Protein AF-A0A176UBB9-F1 (afdb_monomer_lite)

Foldseek 3Di:
DDDPPPVVVVVVVVVQLVLLVVLLVLVCCCCPVVVDDLVNLCVQLVHDSVLVVCSNVRDHDPPPCVPSVVSSSVSSVVVSVVVVDDVLVVLLVLLCCCCPVVVQDLVNLCVQLVHDSVLSVCSNVVNPVPHDPSSSVSSSVSSVVCCVVCVVVVVVPVPD

Structure (mmCIF, N/CA/C/O backbone):
data_AF-A0A176UBB9-F1
#
_entry.id   AF-A0A176UBB9-F1
#
loop_
_atom_site.group_PDB
_atom_site.id
_atom_site.type_symbol
_atom_site.label_atom_id
_atom_site.label_alt_id
_atom_site.label_comp_id
_atom_site.label_asym_id
_atom_site.label_entity_id
_atom_site.label_seq_id
_atom_site.pdbx_PDB_ins_code
_atom_site.Cartn_x
_atom_site.Cartn_y
_atom_site.Cartn_z
_atom_site.occupancy
_atom_site.B_iso_or_equiv
_atom_site.auth_seq_id
_atom_site.auth_comp_id
_atom_site.auth_asym_id
_atom_site.auth_atom_id
_atom_site.pdbx_PDB_model_num
ATOM 1 N N . MET A 1 1 ? 43.232 27.100 -5.495 1.00 38.78 1 MET A N 1
ATOM 2 C CA . MET A 1 1 ? 42.585 25.822 -5.131 1.00 38.78 1 MET A CA 1
ATOM 3 C C . MET A 1 1 ? 41.632 25.472 -6.267 1.00 38.78 1 MET A C 1
ATOM 5 O O . MET A 1 1 ? 40.578 26.082 -6.379 1.00 38.78 1 MET A O 1
ATOM 9 N N . PHE A 1 2 ? 42.073 24.632 -7.206 1.00 35.44 2 PHE A N 1
ATOM 10 C CA . PHE A 1 2 ? 41.281 24.250 -8.378 1.00 35.44 2 PHE A CA 1
ATOM 11 C C . PHE A 1 2 ? 40.335 23.120 -7.971 1.00 35.44 2 PHE A C 1
ATOM 13 O O . PHE A 1 2 ? 40.795 22.039 -7.621 1.00 35.44 2 PHE A O 1
ATOM 20 N N . LYS A 1 3 ? 39.023 23.371 -7.977 1.00 39.78 3 LYS A N 1
ATOM 21 C CA . LYS A 1 3 ? 38.023 22.311 -7.811 1.00 39.78 3 LYS A CA 1
ATOM 22 C C . LYS A 1 3 ? 37.842 21.649 -9.179 1.00 39.78 3 LYS A C 1
ATOM 24 O O . LYS A 1 3 ? 37.435 22.309 -10.135 1.00 39.78 3 LYS A O 1
ATOM 29 N N . ILE A 1 4 ? 38.227 20.380 -9.283 1.00 43.12 4 ILE A N 1
ATOM 30 C CA . ILE A 1 4 ? 38.191 19.597 -10.520 1.00 43.12 4 ILE A CA 1
ATOM 31 C C . ILE A 1 4 ? 36.720 19.367 -10.889 1.00 43.12 4 ILE A C 1
ATOM 33 O O . ILE A 1 4 ? 36.004 18.614 -10.238 1.00 43.12 4 ILE A O 1
ATOM 37 N N . LYS A 1 5 ? 36.257 20.029 -11.953 1.00 44.81 5 LYS A N 1
ATOM 38 C CA . LYS A 1 5 ? 34.885 19.924 -12.490 1.00 44.81 5 LYS A CA 1
ATOM 39 C C . LYS A 1 5 ? 34.532 18.513 -13.013 1.00 44.81 5 LYS A C 1
ATOM 41 O O . LYS A 1 5 ? 33.376 18.267 -13.332 1.00 44.81 5 LYS A O 1
ATOM 46 N N . GLY A 1 6 ? 35.514 17.610 -13.111 1.00 42.88 6 GLY A N 1
ATOM 47 C CA . GLY A 1 6 ? 35.366 16.236 -13.609 1.00 42.88 6 GLY A CA 1
ATOM 48 C C . GLY A 1 6 ? 35.020 15.184 -12.547 1.00 42.88 6 GLY A C 1
ATOM 49 O O . GLY A 1 6 ? 34.306 14.240 -12.858 1.00 42.88 6 GLY A O 1
ATOM 50 N N . GLU A 1 7 ? 35.446 15.351 -11.292 1.00 47.00 7 GLU A N 1
ATOM 51 C CA . GLU A 1 7 ? 35.213 14.347 -10.233 1.00 47.00 7 GLU A CA 1
ATOM 52 C C . GLU A 1 7 ? 33.752 14.336 -9.754 1.00 47.00 7 GLU A C 1
ATOM 54 O O . GLU A 1 7 ? 33.184 13.272 -9.523 1.00 47.00 7 GLU A O 1
ATOM 59 N N . SER A 1 8 ? 33.107 15.511 -9.710 1.00 52.31 8 SER A N 1
ATOM 60 C CA . SER A 1 8 ? 31.673 15.649 -9.393 1.00 52.31 8 SER A CA 1
ATOM 61 C C . SER A 1 8 ? 30.786 14.910 -10.399 1.00 52.31 8 SER A C 1
ATOM 63 O O . SER A 1 8 ? 29.805 14.287 -10.015 1.00 52.31 8 SER A O 1
ATOM 65 N N . ASN A 1 9 ? 31.147 14.936 -11.687 1.00 59.41 9 ASN A N 1
ATOM 66 C CA . ASN A 1 9 ? 30.346 14.328 -12.750 1.00 59.41 9 ASN A CA 1
ATOM 67 C C . ASN A 1 9 ? 30.455 12.791 -12.748 1.00 59.41 9 ASN A C 1
ATOM 69 O O . ASN A 1 9 ? 29.468 12.097 -12.961 1.00 59.41 9 ASN A O 1
ATOM 73 N N . MET A 1 10 ? 31.639 12.251 -12.443 1.00 57.69 10 MET A N 1
ATOM 74 C CA . MET A 1 10 ? 31.860 10.800 -12.368 1.00 57.69 10 MET A CA 1
ATOM 75 C C . MET A 1 10 ? 31.188 10.172 -11.142 1.00 57.69 10 MET A C 1
ATOM 77 O O . MET A 1 10 ? 30.600 9.100 -11.259 1.00 57.69 10 MET A O 1
ATOM 81 N N . ALA A 1 11 ? 31.227 10.846 -9.988 1.00 61.16 11 ALA A N 1
ATOM 82 C CA . ALA A 1 11 ? 30.534 10.389 -8.783 1.00 61.16 11 ALA A CA 1
ATOM 83 C C . ALA A 1 11 ? 29.008 10.397 -8.971 1.00 61.16 11 ALA A C 1
ATOM 85 O O . ALA A 1 11 ? 28.337 9.422 -8.650 1.00 61.16 11 ALA A O 1
ATOM 86 N N . GLU A 1 12 ? 28.457 11.462 -9.561 1.00 60.09 12 GLU A N 1
ATOM 87 C CA . GLU A 1 12 ? 27.031 11.531 -9.892 1.00 60.09 12 GLU A CA 1
ATOM 88 C C . GLU A 1 12 ? 26.603 10.471 -10.916 1.00 60.09 12 GLU A C 1
ATOM 90 O O . GLU A 1 12 ? 25.492 9.950 -10.829 1.00 60.09 12 GLU A O 1
ATOM 95 N N . HIS A 1 13 ? 27.467 10.147 -11.880 1.00 59.56 13 HIS A N 1
ATOM 96 C CA . HIS A 1 13 ? 27.208 9.099 -12.862 1.00 59.56 13 HIS A CA 1
ATOM 97 C C . HIS A 1 13 ? 27.251 7.697 -12.235 1.00 59.56 13 HIS A C 1
ATOM 99 O O . HIS A 1 13 ? 26.367 6.892 -12.507 1.00 59.56 13 HIS A O 1
ATOM 105 N N . MET A 1 14 ? 28.207 7.424 -11.339 1.00 56.59 14 MET A N 1
ATOM 106 C CA . MET A 1 14 ? 28.257 6.171 -10.573 1.00 56.59 14 MET A CA 1
ATOM 107 C C . MET A 1 14 ? 27.024 5.982 -9.681 1.00 56.59 14 MET A C 1
ATOM 109 O O . MET A 1 14 ? 26.486 4.882 -9.633 1.00 56.59 14 MET A O 1
ATOM 113 N N . ILE A 1 15 ? 26.547 7.048 -9.026 1.00 63.53 15 ILE A N 1
ATOM 114 C CA . ILE A 1 15 ? 25.323 7.009 -8.208 1.00 63.53 15 ILE A CA 1
ATOM 115 C C . ILE A 1 15 ? 24.092 6.694 -9.073 1.00 63.53 15 ILE A C 1
ATOM 117 O O . ILE A 1 15 ? 23.257 5.881 -8.680 1.00 63.53 15 ILE A O 1
ATOM 121 N N . MET A 1 16 ? 23.988 7.290 -10.266 1.00 59.22 16 MET A N 1
ATOM 122 C CA . MET A 1 16 ? 22.893 6.991 -11.201 1.00 59.22 16 MET A CA 1
ATOM 123 C C . MET A 1 16 ? 22.935 5.539 -11.683 1.00 59.22 16 MET A C 1
ATOM 125 O O . MET A 1 16 ? 21.908 4.878 -11.640 1.00 59.22 16 MET A O 1
ATOM 129 N N . ILE A 1 17 ? 24.109 5.017 -12.059 1.00 61.38 17 ILE A N 1
ATOM 130 C CA . ILE A 1 17 ? 24.252 3.610 -12.476 1.00 61.38 17 ILE A CA 1
ATOM 131 C C . ILE A 1 17 ? 23.834 2.663 -11.343 1.00 61.38 17 ILE A C 1
ATOM 133 O O . ILE A 1 17 ? 23.083 1.724 -11.585 1.00 61.38 17 ILE A O 1
ATOM 137 N N . SER A 1 18 ? 24.243 2.935 -10.097 1.00 65.50 18 SER A N 1
ATOM 138 C CA . SER A 1 18 ? 23.810 2.117 -8.956 1.00 65.50 18 SER A CA 1
ATOM 139 C C . SER A 1 18 ? 22.299 2.182 -8.705 1.00 65.50 18 SER A C 1
ATOM 141 O O . SER A 1 18 ? 21.709 1.185 -8.304 1.00 65.50 18 SER A O 1
ATOM 143 N N . SER A 1 19 ? 21.668 3.330 -8.976 1.00 72.31 19 SER A N 1
ATOM 144 C CA . SER A 1 19 ? 20.216 3.503 -8.849 1.00 72.31 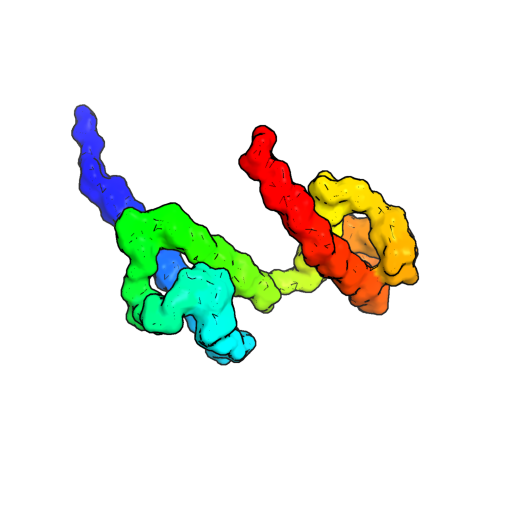19 SER A CA 1
ATOM 145 C C . SER A 1 19 ? 19.456 2.785 -9.969 1.00 72.31 19 SER A C 1
ATOM 147 O O . SER A 1 19 ? 18.437 2.157 -9.696 1.00 72.31 19 SER A O 1
ATOM 149 N N . ASP A 1 20 ? 19.962 2.839 -11.207 1.00 80.44 20 ASP A N 1
ATOM 150 C CA . ASP A 1 20 ? 19.413 2.118 -12.363 1.00 80.44 20 ASP A CA 1
ATOM 151 C C . ASP A 1 20 ? 19.429 0.601 -12.105 1.00 80.44 20 ASP A C 1
ATOM 153 O O . ASP A 1 20 ? 18.416 -0.078 -12.278 1.00 80.44 20 ASP A O 1
ATOM 157 N N . GLU A 1 21 ? 20.557 0.058 -11.637 1.00 86.94 21 GLU A N 1
ATOM 158 C CA . GLU A 1 21 ? 20.698 -1.373 -11.331 1.00 86.94 21 GLU A CA 1
ATOM 159 C C . GLU A 1 21 ? 19.757 -1.834 -10.206 1.00 86.94 21 GLU A C 1
ATOM 161 O O . GLU A 1 21 ? 19.157 -2.915 -10.285 1.00 86.94 21 GLU A O 1
ATOM 166 N N . GLU A 1 22 ? 19.597 -1.014 -9.166 1.00 91.75 22 GLU A N 1
ATOM 167 C CA . GLU A 1 22 ? 18.693 -1.303 -8.055 1.00 91.75 22 GLU A CA 1
ATOM 168 C C . GLU A 1 22 ? 17.225 -1.322 -8.514 1.00 91.75 22 GLU A C 1
ATOM 170 O O . GLU A 1 22 ? 16.485 -2.264 -8.209 1.00 91.75 22 GLU A O 1
ATOM 175 N N . ASP A 1 23 ? 16.808 -0.330 -9.301 1.00 94.94 23 ASP A N 1
ATOM 176 C CA . ASP A 1 23 ? 15.444 -0.233 -9.824 1.00 94.94 23 ASP A CA 1
ATOM 177 C C . ASP A 1 23 ? 15.119 -1.369 -10.800 1.00 94.94 23 ASP A C 1
ATOM 179 O O . ASP A 1 23 ? 14.041 -1.970 -10.725 1.00 94.94 23 ASP A O 1
ATOM 183 N N . VAL A 1 24 ? 16.065 -1.744 -11.666 1.00 96.12 24 VAL A N 1
ATOM 184 C CA . VAL A 1 24 ? 15.928 -2.916 -12.542 1.00 96.12 24 VAL A CA 1
ATOM 185 C C . VAL A 1 24 ? 15.776 -4.198 -11.725 1.00 96.12 24 VAL A C 1
ATOM 187 O O . VAL A 1 24 ? 14.951 -5.051 -12.066 1.00 96.12 24 VAL A O 1
ATOM 190 N N . THR A 1 25 ? 16.525 -4.339 -10.630 1.00 95.81 25 THR A N 1
ATOM 191 C CA . THR A 1 25 ? 16.424 -5.503 -9.738 1.00 95.81 25 THR A CA 1
ATOM 192 C C . THR A 1 25 ? 15.035 -5.596 -9.104 1.00 95.81 25 THR A C 1
ATOM 194 O O . THR A 1 25 ? 14.408 -6.658 -9.150 1.00 95.81 25 THR A O 1
ATOM 197 N N . LYS A 1 26 ? 14.505 -4.480 -8.589 1.00 96.38 26 LYS A N 1
ATOM 198 C CA . LYS A 1 26 ? 13.149 -4.407 -8.016 1.00 96.38 26 LYS A CA 1
ATOM 199 C C . LYS A 1 26 ? 12.075 -4.740 -9.047 1.00 96.38 26 LYS A C 1
ATOM 201 O O . LYS A 1 26 ? 11.179 -5.535 -8.769 1.00 96.38 26 LYS A O 1
ATOM 206 N N . LEU A 1 27 ? 12.181 -4.187 -10.256 1.00 97.31 27 LEU A N 1
ATOM 207 C CA . LEU A 1 27 ? 11.242 -4.470 -11.342 1.00 97.31 27 LEU A CA 1
ATOM 208 C C . LEU A 1 27 ? 11.263 -5.941 -11.768 1.00 97.31 27 LEU A C 1
ATOM 210 O O . LEU A 1 27 ? 10.204 -6.531 -11.976 1.00 97.31 27 LEU A O 1
ATOM 214 N N . LYS A 1 28 ? 12.447 -6.557 -11.865 1.00 97.31 28 LYS A N 1
ATOM 215 C CA . LYS A 1 28 ? 12.568 -7.991 -12.167 1.00 97.31 28 LYS A CA 1
ATOM 216 C C . LYS A 1 28 ? 11.937 -8.847 -11.075 1.00 97.31 28 LYS A C 1
ATOM 218 O O . LYS A 1 28 ? 11.239 -9.797 -11.409 1.00 97.31 28 LYS A O 1
ATOM 223 N N . LYS A 1 29 ? 12.118 -8.489 -9.802 1.00 96.75 29 LYS A N 1
ATOM 224 C CA . LYS A 1 29 ? 11.461 -9.173 -8.680 1.00 96.75 29 LYS A CA 1
ATOM 225 C C . LYS A 1 29 ? 9.934 -9.037 -8.748 1.00 96.75 29 LYS A C 1
ATOM 227 O O . LYS A 1 29 ? 9.237 -10.040 -8.664 1.00 96.75 29 LYS A O 1
ATOM 232 N N . LEU A 1 30 ? 9.404 -7.838 -9.012 1.00 97.25 30 LEU A N 1
ATOM 233 C CA . LEU A 1 30 ? 7.962 -7.627 -9.231 1.00 97.25 30 LEU A CA 1
ATOM 234 C C . LEU A 1 30 ? 7.396 -8.521 -10.347 1.00 97.25 30 LEU A C 1
ATOM 236 O O . LEU A 1 30 ? 6.318 -9.090 -10.196 1.00 97.25 30 LEU A O 1
ATOM 240 N N . ILE A 1 31 ? 8.118 -8.657 -11.461 1.00 97.25 31 ILE A N 1
ATOM 241 C CA . ILE A 1 31 ? 7.673 -9.454 -12.613 1.00 97.25 31 ILE A CA 1
ATOM 242 C C . ILE A 1 31 ? 7.782 -10.956 -12.339 1.00 97.25 31 ILE A C 1
ATOM 244 O O . ILE A 1 31 ? 6.847 -11.690 -12.640 1.00 97.25 31 ILE A O 1
ATOM 248 N N . ASN A 1 32 ? 8.916 -11.414 -11.808 1.00 97.19 32 ASN A N 1
ATOM 249 C CA . ASN A 1 32 ? 9.239 -12.839 -11.734 1.00 97.19 32 ASN A CA 1
ATOM 250 C C . ASN A 1 32 ? 8.722 -13.513 -10.460 1.00 97.19 32 ASN A C 1
ATOM 252 O O . ASN A 1 32 ? 8.360 -14.685 -10.510 1.00 97.19 32 ASN A O 1
ATOM 256 N N . ASP A 1 33 ? 8.700 -12.792 -9.338 1.00 96.56 33 ASP A N 1
ATOM 257 C CA . ASP A 1 33 ? 8.365 -13.365 -8.029 1.00 96.56 33 ASP A CA 1
ATOM 258 C C . ASP A 1 33 ? 6.909 -13.058 -7.644 1.00 96.56 33 ASP A C 1
ATOM 260 O O . ASP A 1 33 ? 6.292 -13.819 -6.900 1.00 96.56 33 ASP A O 1
ATOM 264 N N . TYR A 1 34 ? 6.352 -11.953 -8.158 1.00 95.94 34 TYR A N 1
ATOM 265 C CA . TYR A 1 34 ? 4.987 -11.490 -7.867 1.00 95.94 34 TYR A CA 1
ATOM 266 C C . TYR A 1 34 ? 4.064 -11.459 -9.096 1.00 95.94 34 TYR A C 1
ATOM 268 O O . TYR A 1 34 ? 2.949 -10.942 -9.008 1.00 95.94 34 TYR A O 1
ATOM 276 N N . ASP A 1 35 ? 4.514 -11.989 -10.238 1.00 96.25 35 ASP A N 1
ATOM 277 C CA . ASP A 1 35 ? 3.738 -12.125 -11.479 1.00 96.25 35 ASP A CA 1
ATOM 278 C C . ASP A 1 35 ? 3.118 -10.812 -12.004 1.00 96.25 35 ASP A C 1
ATOM 280 O O . ASP A 1 35 ? 2.087 -10.811 -12.696 1.00 96.25 35 ASP A O 1
ATOM 284 N N . PHE A 1 36 ? 3.730 -9.658 -11.708 1.00 96.81 36 PHE A N 1
ATOM 285 C CA . PHE A 1 36 ? 3.255 -8.394 -12.263 1.00 96.81 36 PHE A CA 1
ATOM 286 C C . PHE A 1 36 ? 3.388 -8.400 -13.786 1.00 96.81 36 PHE A C 1
ATOM 288 O O . PHE A 1 36 ? 4.467 -8.567 -14.358 1.00 96.81 36 PHE A O 1
ATOM 295 N N . LYS A 1 37 ? 2.274 -8.125 -14.469 1.00 97.38 37 LYS A N 1
ATOM 296 C CA . LYS A 1 37 ? 2.270 -7.976 -15.924 1.00 97.38 37 LYS A CA 1
ATOM 297 C C . LYS A 1 37 ? 3.088 -6.754 -16.329 1.00 97.38 37 LYS A C 1
ATOM 299 O O . LYS A 1 37 ? 2.885 -5.661 -15.795 1.00 97.38 37 LYS A O 1
ATOM 304 N N . ILE A 1 38 ? 3.919 -6.921 -17.359 1.00 96.62 38 ILE A N 1
ATOM 305 C CA . ILE A 1 38 ? 4.697 -5.825 -17.955 1.00 96.62 38 ILE A CA 1
ATOM 306 C C . ILE A 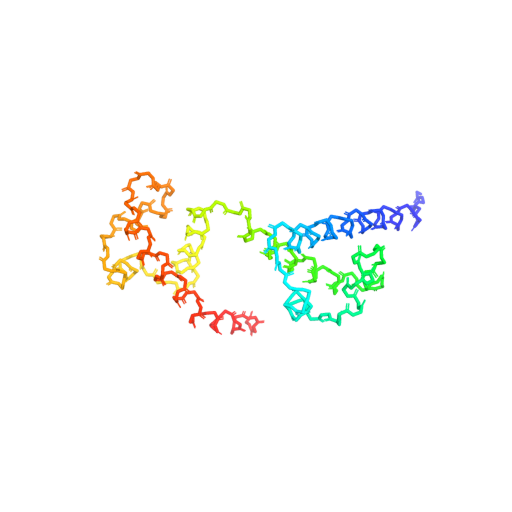1 38 ? 3.785 -4.655 -18.345 1.00 96.62 38 ILE A C 1
ATOM 308 O O . ILE A 1 38 ? 4.120 -3.513 -18.054 1.00 96.62 38 ILE A O 1
ATOM 312 N N . ASP A 1 39 ? 2.608 -4.923 -18.918 1.00 97.38 39 ASP A N 1
ATOM 313 C CA . ASP A 1 39 ? 1.654 -3.875 -19.309 1.00 97.38 39 ASP A CA 1
ATOM 314 C C . ASP A 1 39 ? 1.173 -3.046 -18.106 1.00 97.38 39 ASP A C 1
ATOM 316 O O . ASP A 1 39 ? 1.047 -1.825 -18.192 1.00 97.38 39 ASP A O 1
ATOM 320 N N . THR A 1 40 ? 0.944 -3.692 -16.958 1.00 97.31 40 THR A N 1
ATOM 321 C CA . THR A 1 40 ? 0.519 -3.023 -15.720 1.00 97.31 40 THR A CA 1
ATOM 322 C C . THR A 1 40 ? 1.619 -2.115 -15.182 1.00 97.31 40 THR A C 1
ATOM 324 O O . THR A 1 40 ? 1.349 -0.953 -14.876 1.00 97.31 40 THR A O 1
ATOM 327 N N . ILE A 1 41 ? 2.858 -2.612 -15.116 1.00 97.50 41 ILE A N 1
ATOM 328 C CA . ILE A 1 41 ? 4.018 -1.817 -14.688 1.00 97.50 41 ILE A CA 1
ATOM 329 C C . ILE A 1 41 ? 4.234 -0.645 -15.652 1.00 97.50 41 ILE A C 1
ATOM 331 O O . ILE A 1 41 ? 4.362 0.496 -15.215 1.00 97.50 41 ILE A O 1
ATOM 335 N N . SER A 1 42 ? 4.210 -0.902 -16.962 1.00 97.88 42 SER A N 1
ATOM 336 C CA . SER A 1 42 ? 4.384 0.112 -18.009 1.00 97.88 42 SER A CA 1
ATOM 337 C C . SER A 1 42 ? 3.387 1.261 -17.841 1.00 97.88 42 SER A C 1
ATOM 339 O O . SER A 1 42 ? 3.783 2.428 -17.803 1.00 97.88 42 SER A O 1
ATOM 341 N N . ASN A 1 43 ? 2.105 0.930 -17.656 1.00 97.75 43 ASN A N 1
ATOM 342 C CA . ASN A 1 43 ? 1.042 1.911 -17.453 1.00 97.75 43 ASN A CA 1
ATOM 343 C C . ASN A 1 43 ? 1.219 2.699 -16.150 1.00 97.75 43 ASN A C 1
ATOM 345 O O . ASN A 1 43 ? 1.075 3.920 -16.149 1.00 97.75 43 ASN A O 1
ATOM 349 N N . TYR A 1 44 ? 1.557 2.024 -15.049 1.00 97.00 44 TYR A N 1
ATOM 350 C CA . TYR A 1 44 ? 1.764 2.674 -13.756 1.00 97.00 44 TYR A CA 1
ATOM 351 C C . TYR A 1 44 ? 2.943 3.659 -13.784 1.00 97.00 44 TYR A C 1
ATOM 353 O O . TYR A 1 44 ? 2.832 4.792 -13.297 1.00 97.00 44 TYR A O 1
ATOM 361 N N . LEU A 1 45 ? 4.057 3.263 -14.404 1.00 96.38 45 LEU A N 1
ATOM 362 C CA . LEU A 1 45 ? 5.239 4.111 -14.553 1.00 96.38 45 LEU A CA 1
ATOM 363 C C . LEU A 1 45 ? 5.026 5.229 -15.584 1.00 96.38 45 LEU A C 1
ATOM 365 O O . LEU A 1 45 ? 5.644 6.283 -15.471 1.00 96.38 45 LEU A O 1
ATOM 369 N N . GLY A 1 46 ? 4.110 5.060 -16.540 1.00 96.38 46 GLY A N 1
ATOM 370 C CA . GLY A 1 46 ? 3.934 6.002 -17.649 1.00 96.38 46 GLY A CA 1
ATOM 371 C C . GLY A 1 46 ? 5.051 5.888 -18.690 1.00 96.38 46 GLY A C 1
ATOM 372 O O . GLY A 1 46 ? 5.443 6.884 -19.299 1.00 96.38 46 GLY A O 1
ATOM 373 N N . LEU A 1 47 ? 5.584 4.678 -18.867 1.00 96.81 47 LEU A N 1
ATOM 374 C CA . LEU A 1 47 ? 6.583 4.331 -19.877 1.00 96.81 47 LEU A CA 1
ATOM 375 C C . LEU A 1 47 ? 5.919 3.530 -20.997 1.00 96.81 47 LEU A C 1
ATOM 377 O O . LEU A 1 47 ? 4.922 2.845 -20.761 1.00 96.81 47 LEU A O 1
ATOM 381 N N . SER A 1 48 ? 6.478 3.568 -22.208 1.00 97.19 48 SER A N 1
ATOM 382 C CA . SER A 1 48 ? 6.115 2.575 -23.220 1.00 97.19 48 SER A CA 1
ATOM 383 C C . SER A 1 48 ? 6.691 1.204 -22.851 1.00 97.19 48 SER A C 1
ATOM 385 O O . SER A 1 48 ? 7.731 1.108 -22.195 1.00 97.19 48 SER A O 1
ATOM 387 N N . ILE A 1 49 ? 6.055 0.132 -23.330 1.00 97.38 49 ILE A N 1
ATOM 388 C CA . ILE A 1 49 ? 6.540 -1.240 -23.110 1.00 97.38 49 ILE A CA 1
ATOM 389 C C . ILE A 1 49 ? 7.971 -1.402 -23.644 1.00 97.38 49 ILE A C 1
ATOM 391 O O . ILE A 1 49 ? 8.783 -2.094 -23.037 1.00 97.38 49 ILE A O 1
ATOM 395 N N . GLU A 1 50 ? 8.296 -0.760 -24.768 1.00 97.06 50 GLU A N 1
ATOM 396 C CA . GLU A 1 50 ? 9.645 -0.794 -25.340 1.00 97.06 50 GLU A CA 1
ATOM 397 C C . GLU A 1 50 ? 10.669 -0.114 -24.421 1.00 97.06 50 GLU A C 1
ATOM 399 O O . GLU A 1 50 ? 11.733 -0.678 -24.182 1.00 97.06 50 GLU A O 1
ATOM 404 N N . GLN A 1 51 ? 10.339 1.058 -23.865 1.00 96.06 51 GLN A N 1
ATOM 405 C CA . GLN A 1 51 ? 11.211 1.757 -22.916 1.00 96.06 51 GLN A CA 1
ATOM 406 C C . GLN A 1 51 ? 11.445 0.926 -21.655 1.00 96.06 51 GLN A C 1
ATOM 408 O O . GLN A 1 51 ? 12.579 0.818 -21.198 1.00 96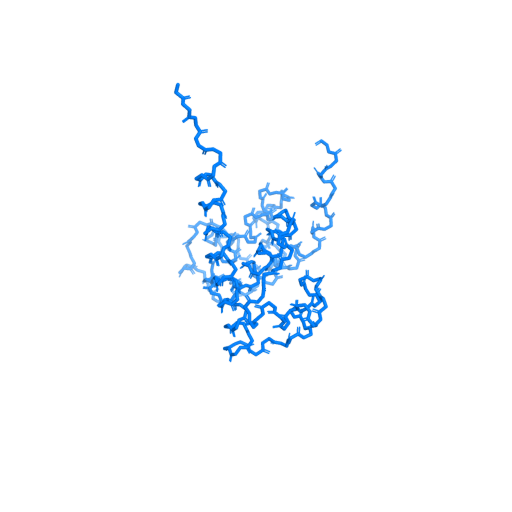.06 51 GLN A O 1
ATOM 413 N N . LEU A 1 52 ? 10.388 0.312 -21.116 1.00 97.31 52 LEU A N 1
ATOM 414 C CA . LEU A 1 52 ? 10.494 -0.548 -19.941 1.00 97.31 52 LEU A CA 1
ATOM 415 C C . LEU A 1 52 ? 11.365 -1.782 -20.218 1.00 97.31 52 LEU A C 1
ATOM 417 O O . LEU A 1 52 ? 12.201 -2.127 -19.392 1.00 97.31 52 LEU A O 1
ATOM 421 N N . LYS A 1 53 ? 11.216 -2.427 -21.382 1.00 96.75 53 LYS A N 1
ATOM 422 C CA . LYS A 1 53 ? 12.053 -3.577 -21.764 1.00 96.75 53 LYS A CA 1
ATOM 423 C C . LYS A 1 53 ? 13.527 -3.199 -21.890 1.00 96.75 53 LYS A C 1
ATOM 425 O O . LYS A 1 53 ? 14.360 -3.862 -21.289 1.00 96.75 53 LYS A O 1
ATOM 430 N N . LYS A 1 54 ? 13.832 -2.096 -22.577 1.00 95.38 54 LYS A N 1
ATOM 431 C CA . LYS A 1 54 ? 15.203 -1.570 -22.681 1.00 95.38 54 LYS A CA 1
ATOM 432 C C . LYS A 1 54 ? 15.812 -1.283 -21.309 1.00 95.38 54 LYS A C 1
ATOM 434 O O . LYS A 1 54 ? 16.955 -1.650 -21.062 1.00 95.38 54 LYS A O 1
ATOM 439 N N . PHE A 1 55 ? 15.027 -0.705 -20.398 1.00 95.69 55 PHE A N 1
ATOM 440 C CA . PHE A 1 55 ? 15.469 -0.481 -19.023 1.00 95.69 55 PHE A CA 1
ATOM 441 C C . PHE A 1 55 ? 15.774 -1.790 -18.290 1.00 95.69 55 PHE A C 1
ATOM 443 O O . PHE A 1 55 ? 16.839 -1.935 -17.702 1.00 95.69 55 PHE A O 1
ATOM 450 N N . LEU A 1 56 ? 14.893 -2.790 -18.393 1.00 95.62 56 LEU A N 1
ATOM 451 C CA . LEU A 1 56 ? 15.113 -4.122 -17.815 1.00 95.62 56 LEU A CA 1
ATOM 452 C C . LEU A 1 56 ? 16.354 -4.836 -18.384 1.00 95.62 56 LEU A C 1
ATOM 454 O O . LEU A 1 56 ? 16.973 -5.642 -17.677 1.00 95.62 56 LEU A O 1
ATOM 458 N N . ASP A 1 57 ? 16.715 -4.529 -19.630 1.00 94.75 57 ASP A N 1
ATOM 459 C CA . ASP A 1 57 ? 17.916 -5.018 -20.315 1.00 94.75 57 ASP A CA 1
ATOM 460 C C . ASP A 1 57 ? 19.188 -4.215 -19.957 1.00 94.75 57 ASP A C 1
ATOM 462 O O . ASP A 1 57 ? 20.285 -4.588 -20.372 1.00 94.75 57 ASP A O 1
ATOM 466 N N . GLY A 1 58 ? 19.068 -3.164 -19.136 1.00 89.06 58 GLY A N 1
ATOM 467 C CA . GLY A 1 58 ? 20.185 -2.382 -18.592 1.00 89.06 58 GLY A CA 1
ATOM 468 C C . GLY A 1 58 ? 20.458 -1.051 -19.299 1.00 89.06 58 GLY A C 1
ATOM 469 O O . GLY A 1 58 ? 21.466 -0.407 -19.012 1.00 89.06 58 GLY A O 1
ATOM 470 N N . GLU A 1 59 ? 19.599 -0.614 -20.224 1.00 90.94 59 GLU A N 1
ATOM 471 C CA . GLU A 1 59 ? 19.701 0.732 -20.801 1.00 90.94 59 GLU A CA 1
ATOM 472 C C . GLU A 1 59 ? 19.178 1.791 -19.823 1.00 90.94 59 GLU A C 1
ATOM 474 O O . GLU A 1 59 ? 18.104 1.627 -19.268 1.00 90.94 59 GLU A O 1
ATOM 479 N N . SER A 1 60 ? 19.868 2.922 -19.659 1.00 87.00 60 SER A N 1
ATOM 480 C CA . SER A 1 60 ? 19.435 3.971 -18.719 1.00 87.00 60 SER A CA 1
ATOM 481 C C . SER A 1 60 ? 18.161 4.702 -19.176 1.00 87.00 60 SER A C 1
ATOM 483 O O . SER A 1 60 ? 18.019 5.088 -20.345 1.00 87.00 60 SER A O 1
ATOM 485 N N . LEU A 1 61 ? 17.241 4.957 -18.240 1.00 87.56 61 LEU A N 1
ATOM 486 C CA . LEU A 1 61 ? 16.062 5.789 -18.478 1.00 87.56 61 LEU A CA 1
ATOM 487 C C . LEU A 1 61 ? 16.407 7.270 -18.328 1.00 87.56 61 LEU A C 1
ATOM 489 O O . LEU A 1 61 ? 16.940 7.707 -17.317 1.00 87.56 61 LEU A O 1
ATOM 493 N N . PHE A 1 62 ? 16.012 8.074 -19.318 1.00 87.50 62 PHE A N 1
ATOM 494 C CA . PHE A 1 62 ? 16.163 9.534 -19.288 1.00 87.50 62 PHE A CA 1
ATOM 495 C C . PHE A 1 62 ? 17.575 10.003 -18.872 1.00 87.50 62 PHE A C 1
ATOM 497 O O . PHE A 1 62 ? 17.701 10.813 -17.953 1.00 87.50 62 PHE A O 1
ATOM 504 N N . PRO A 1 63 ? 18.645 9.592 -19.580 1.00 83.25 63 PRO A N 1
ATOM 505 C CA . PRO A 1 63 ? 20.033 9.841 -19.161 1.00 83.25 63 PRO A CA 1
ATOM 506 C C . PRO A 1 63 ? 20.387 11.330 -18.984 1.00 83.25 63 PRO A C 1
ATOM 508 O O . PRO A 1 63 ? 21.346 11.669 -18.297 1.00 83.25 63 PRO A O 1
ATOM 511 N N . ASN A 1 64 ? 19.599 12.229 -19.584 1.00 87.19 64 ASN A N 1
ATOM 512 C CA . ASN A 1 64 ? 19.774 13.680 -19.500 1.00 87.19 64 ASN A CA 1
ATOM 513 C C . ASN A 1 64 ? 18.725 14.388 -18.617 1.00 87.19 64 ASN A C 1
ATOM 515 O O . ASN A 1 64 ? 18.778 15.609 -18.484 1.00 87.19 64 ASN A O 1
ATOM 519 N N . ASP A 1 65 ? 17.767 13.665 -18.029 1.00 88.38 65 ASP A N 1
ATOM 520 C CA . ASP A 1 65 ? 16.696 14.230 -17.199 1.00 88.38 65 ASP A CA 1
ATOM 521 C C . ASP A 1 65 ? 16.542 13.451 -15.887 1.00 88.38 65 ASP A C 1
ATOM 523 O O . ASP A 1 65 ? 15.649 12.620 -15.707 1.00 88.38 65 ASP A O 1
ATOM 527 N N . LYS A 1 66 ? 17.428 13.779 -14.939 1.00 84.88 66 LYS A N 1
ATOM 528 C CA . LYS A 1 66 ? 17.457 13.166 -13.605 1.00 84.88 66 LYS A CA 1
ATOM 529 C C . LYS A 1 66 ? 16.140 13.342 -12.850 1.00 84.88 66 LYS A C 1
ATOM 531 O O . LYS A 1 66 ? 15.752 12.460 -12.100 1.00 84.88 66 LYS A O 1
ATOM 536 N N . ARG A 1 67 ? 15.434 14.465 -13.036 1.00 89.12 67 ARG A N 1
ATOM 537 C CA . ARG A 1 67 ? 14.161 14.712 -12.335 1.00 89.12 67 ARG A CA 1
ATOM 538 C C . ARG A 1 67 ? 13.106 13.713 -12.775 1.00 89.12 67 ARG A C 1
ATOM 540 O O . ARG A 1 67 ? 12.423 13.138 -11.934 1.00 89.12 67 ARG A O 1
ATOM 547 N N . LYS A 1 68 ? 13.005 13.487 -14.084 1.00 90.00 68 LYS A N 1
ATOM 548 C CA . LYS A 1 68 ? 12.088 12.491 -14.626 1.00 90.00 68 LYS A CA 1
ATOM 549 C C . LYS A 1 68 ? 12.482 11.076 -14.213 1.00 90.00 68 LYS A C 1
ATOM 551 O O . LYS A 1 68 ? 11.603 10.287 -13.890 1.00 90.00 68 LYS A O 1
ATOM 556 N N . PHE A 1 69 ? 13.780 10.773 -14.181 1.00 91.12 69 PHE A N 1
ATOM 557 C CA . PHE A 1 69 ? 14.265 9.499 -13.656 1.00 91.12 69 PHE A CA 1
ATOM 558 C C . PHE A 1 69 ? 13.843 9.282 -12.194 1.00 91.12 69 PHE A C 1
ATOM 560 O O . PHE A 1 69 ? 13.194 8.283 -11.904 1.00 91.12 69 PHE A O 1
ATOM 567 N N . PHE A 1 70 ? 14.096 10.246 -11.301 1.00 89.75 70 PHE A N 1
ATOM 568 C CA . PHE A 1 70 ? 13.707 10.138 -9.889 1.00 89.75 70 PHE A CA 1
ATOM 569 C C . PHE A 1 70 ? 12.202 9.917 -9.705 1.00 89.75 70 PHE A C 1
ATOM 571 O O . PHE A 1 70 ? 11.811 9.074 -8.912 1.00 89.75 70 PHE A O 1
ATOM 578 N N . GLN A 1 71 ? 11.348 10.575 -10.494 1.00 92.19 71 GLN A N 1
ATOM 579 C CA . GLN A 1 71 ? 9.898 10.335 -10.447 1.00 92.19 71 GLN A CA 1
ATOM 580 C C . GLN A 1 71 ? 9.510 8.892 -10.808 1.00 92.19 71 GLN A C 1
ATOM 582 O O . GLN A 1 71 ? 8.540 8.356 -10.269 1.00 92.19 71 GLN A O 1
ATOM 587 N N . ILE A 1 72 ? 10.232 8.265 -11.742 1.00 94.81 72 ILE A N 1
ATOM 588 C CA . ILE A 1 72 ? 10.034 6.852 -12.078 1.00 94.81 72 ILE A CA 1
ATOM 589 C C . ILE A 1 72 ? 10.582 5.959 -10.968 1.00 94.81 72 ILE A C 1
ATOM 591 O O . ILE A 1 72 ? 9.877 5.047 -10.547 1.00 94.81 72 ILE A O 1
ATOM 595 N N . SER A 1 73 ? 11.784 6.245 -10.470 1.00 93.69 73 SER A N 1
ATOM 596 C CA . SER A 1 73 ? 12.407 5.503 -9.370 1.00 93.69 73 SER A CA 1
ATOM 597 C C . SER A 1 73 ? 11.524 5.504 -8.118 1.00 93.69 73 SER A C 1
ATOM 599 O O . SER A 1 73 ? 11.227 4.449 -7.563 1.00 93.69 73 SER A O 1
ATOM 601 N N . ASP A 1 74 ? 10.964 6.655 -7.736 1.00 93.44 74 ASP A N 1
ATOM 602 C CA . ASP A 1 74 ? 10.026 6.775 -6.614 1.00 93.44 74 ASP A CA 1
ATOM 603 C C . ASP A 1 74 ? 8.790 5.893 -6.809 1.00 93.44 74 ASP A C 1
ATOM 605 O O . ASP A 1 74 ? 8.361 5.196 -5.889 1.00 93.44 74 ASP A O 1
ATOM 609 N N . LYS A 1 75 ? 8.232 5.857 -8.023 1.00 95.88 75 LYS A N 1
ATOM 610 C CA . LYS A 1 75 ? 7.124 4.952 -8.347 1.00 95.88 75 LYS A CA 1
ATOM 611 C C . LYS A 1 75 ? 7.532 3.483 -8.233 1.00 95.88 75 LYS A C 1
ATOM 613 O O . LYS A 1 75 ? 6.765 2.694 -7.684 1.00 95.88 75 LYS A O 1
ATOM 618 N N . ILE A 1 76 ? 8.710 3.105 -8.732 1.00 96.38 76 ILE A N 1
ATOM 619 C CA . ILE A 1 76 ? 9.231 1.733 -8.619 1.00 96.38 76 ILE A CA 1
ATOM 620 C C . ILE A 1 76 ? 9.368 1.351 -7.146 1.00 96.38 76 ILE A C 1
ATOM 622 O O . ILE A 1 76 ? 8.882 0.296 -6.749 1.00 96.38 76 ILE A O 1
ATOM 626 N N . ASN A 1 77 ? 9.951 2.232 -6.333 1.00 93.50 77 ASN A N 1
ATOM 627 C CA . ASN A 1 77 ? 10.095 2.051 -4.894 1.00 93.50 77 ASN A CA 1
ATOM 628 C C . ASN A 1 77 ? 8.745 1.865 -4.207 1.00 93.50 77 ASN A C 1
ATOM 630 O O . ASN A 1 77 ? 8.558 0.887 -3.490 1.00 93.50 77 ASN A O 1
ATOM 634 N N . LEU A 1 78 ? 7.781 2.752 -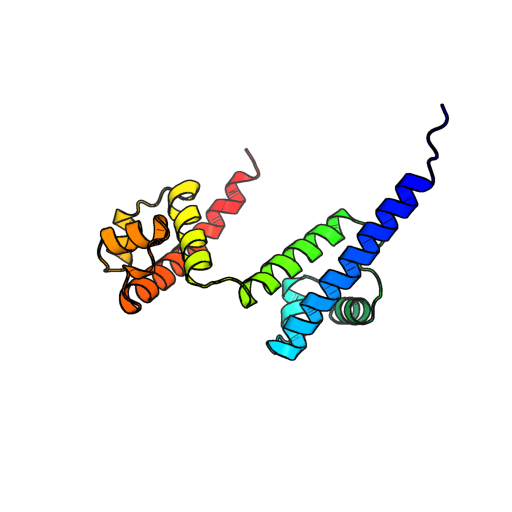4.462 1.00 91.88 78 LEU A N 1
ATOM 635 C CA . LEU A 1 78 ? 6.438 2.649 -3.885 1.00 91.88 78 LEU A CA 1
ATOM 636 C C . LEU A 1 78 ? 5.756 1.327 -4.251 1.00 91.88 78 LEU A C 1
ATOM 638 O O . LEU A 1 78 ? 5.145 0.691 -3.394 1.00 91.88 78 LEU A O 1
ATOM 642 N N . LEU A 1 79 ? 5.872 0.901 -5.511 1.00 94.69 79 LEU A N 1
ATOM 643 C CA . LEU A 1 79 ? 5.285 -0.357 -5.958 1.00 94.69 79 LEU A CA 1
ATOM 644 C C . LEU A 1 79 ? 5.992 -1.565 -5.336 1.00 94.69 79 LEU A C 1
ATOM 646 O O . LEU A 1 79 ? 5.327 -2.474 -4.850 1.00 94.69 79 LEU A O 1
ATOM 650 N N . TYR A 1 80 ? 7.323 -1.563 -5.308 1.00 95.00 80 TYR A N 1
ATOM 651 C CA . TYR A 1 80 ? 8.117 -2.640 -4.728 1.00 95.00 80 TYR A CA 1
ATOM 652 C C . TYR A 1 80 ? 7.879 -2.778 -3.222 1.00 95.00 80 TYR A C 1
ATOM 654 O O . TYR A 1 80 ? 7.598 -3.866 -2.737 1.00 95.00 80 TYR A O 1
ATOM 662 N N . TYR A 1 81 ? 7.896 -1.682 -2.463 1.00 90.19 81 TYR A N 1
ATOM 663 C CA . TYR A 1 81 ? 7.680 -1.760 -1.018 1.00 90.19 81 TYR A CA 1
ATOM 664 C C . TYR A 1 81 ? 6.276 -2.242 -0.639 1.00 90.19 81 TYR A C 1
ATOM 666 O O . TYR A 1 81 ? 6.118 -2.803 0.442 1.00 90.19 81 TYR A O 1
ATOM 674 N N . SER A 1 82 ? 5.282 -2.142 -1.531 1.00 87.31 82 SER A N 1
ATOM 675 C CA . SER A 1 82 ? 3.964 -2.755 -1.301 1.00 87.31 82 SER A CA 1
ATOM 676 C C . SER A 1 82 ? 4.011 -4.290 -1.180 1.00 87.31 82 SER A C 1
ATOM 678 O O . SER A 1 82 ? 3.123 -4.888 -0.563 1.00 87.31 82 SER A O 1
ATOM 680 N N . THR A 1 83 ? 5.058 -4.934 -1.718 1.00 89.25 83 THR A N 1
ATOM 681 C CA . THR A 1 83 ? 5.254 -6.391 -1.632 1.00 89.25 83 THR A CA 1
ATOM 682 C C . THR A 1 83 ? 6.065 -6.823 -0.415 1.00 89.25 83 THR A C 1
ATOM 684 O O . THR A 1 83 ? 5.963 -7.978 -0.008 1.00 89.25 83 THR A O 1
ATOM 687 N N . GLU A 1 84 ? 6.845 -5.915 0.177 1.00 84.62 84 GLU A N 1
ATOM 688 C CA . GLU A 1 84 ? 7.772 -6.221 1.278 1.00 84.62 84 GLU A CA 1
ATOM 689 C C . GLU A 1 84 ? 7.304 -5.687 2.640 1.00 84.62 84 GLU A C 1
ATOM 691 O O . GLU A 1 84 ? 7.766 -6.165 3.675 1.00 84.62 84 GLU A O 1
ATOM 696 N N . MET A 1 85 ? 6.430 -4.675 2.663 1.00 85.75 85 MET A N 1
ATOM 697 C CA . MET A 1 85 ? 6.019 -4.020 3.904 1.00 85.75 85 MET A CA 1
ATOM 698 C C . MET A 1 85 ? 5.158 -4.944 4.768 1.00 85.75 85 MET A C 1
ATOM 700 O O . MET A 1 85 ? 4.198 -5.567 4.298 1.00 85.75 85 MET A O 1
ATOM 704 N N . GLU A 1 86 ? 5.508 -4.994 6.052 1.00 91.81 86 GLU A N 1
ATOM 705 C CA . GLU A 1 86 ? 4.724 -5.656 7.088 1.00 91.81 86 GLU A CA 1
ATOM 706 C C . GLU A 1 86 ? 3.333 -4.989 7.178 1.00 91.81 86 GLU A C 1
ATOM 708 O O . GLU A 1 86 ? 3.198 -3.768 7.058 1.00 91.81 86 GLU A O 1
ATOM 713 N N . LYS A 1 87 ? 2.278 -5.803 7.284 1.00 91.81 87 LYS A N 1
ATOM 714 C CA . LYS A 1 87 ? 0.895 -5.362 7.058 1.00 91.81 87 LYS A CA 1
ATOM 715 C C . LYS A 1 87 ? 0.342 -4.514 8.190 1.00 91.81 87 LYS A C 1
ATOM 717 O O . LYS A 1 87 ? -0.457 -3.618 7.919 1.00 91.81 87 LYS A O 1
ATOM 722 N N . ASP A 1 88 ? 0.786 -4.752 9.415 1.00 95.19 88 ASP A N 1
ATOM 723 C CA . ASP A 1 88 ? 0.435 -3.914 10.550 1.00 95.19 88 ASP A CA 1
ATOM 724 C C . ASP A 1 88 ? 1.071 -2.512 10.407 1.00 95.19 88 ASP A C 1
ATOM 726 O O . ASP A 1 88 ? 0.373 -1.506 10.551 1.00 95.19 88 ASP A O 1
ATOM 730 N N . ILE A 1 89 ? 2.336 -2.414 9.977 1.00 91.94 89 ILE A N 1
ATOM 731 C CA . ILE A 1 89 ? 2.992 -1.126 9.664 1.00 91.94 89 ILE A CA 1
ATOM 732 C C . ILE A 1 89 ? 2.272 -0.387 8.523 1.00 91.94 89 ILE A C 1
ATOM 734 O O . ILE A 1 89 ? 2.051 0.824 8.598 1.00 91.94 89 ILE A O 1
ATOM 738 N N . GLU A 1 90 ? 1.882 -1.097 7.462 1.00 92.44 90 GLU A N 1
ATOM 739 C CA . GLU A 1 90 ? 1.135 -0.510 6.342 1.00 92.44 90 GLU A CA 1
ATOM 740 C C . GLU A 1 90 ? -0.221 0.058 6.810 1.00 92.44 90 GLU A C 1
ATOM 742 O O . GLU A 1 90 ? -0.609 1.174 6.440 1.00 92.44 90 GLU A O 1
ATOM 747 N N . LEU A 1 91 ? -0.918 -0.672 7.688 1.00 96.06 91 LEU A N 1
ATOM 748 C CA . LEU A 1 91 ? -2.166 -0.227 8.304 1.00 96.06 91 LEU A CA 1
ATOM 749 C C . LEU A 1 91 ? -1.968 1.017 9.183 1.00 96.06 91 LEU A C 1
ATOM 751 O O . LEU A 1 91 ? -2.734 1.978 9.056 1.00 96.06 91 LEU A O 1
ATOM 755 N N . GLU A 1 92 ? -0.939 1.029 10.033 1.00 96.00 92 GLU A N 1
ATOM 756 C CA . GLU A 1 92 ? -0.566 2.185 10.860 1.00 96.00 92 GLU A CA 1
ATOM 757 C C . GLU A 1 92 ? -0.321 3.427 9.996 1.00 96.00 92 GLU A C 1
ATOM 759 O O . GLU A 1 92 ? -0.823 4.515 10.295 1.00 96.00 92 GLU A O 1
ATOM 764 N N . GLY A 1 93 ? 0.389 3.257 8.877 1.00 93.69 93 GLY A N 1
ATOM 765 C CA . GLY A 1 93 ? 0.648 4.319 7.913 1.00 93.69 93 GLY A CA 1
ATOM 766 C C . GLY A 1 93 ? -0.644 4.920 7.359 1.00 93.69 93 GLY A C 1
ATOM 767 O O . GLY A 1 93 ? -0.824 6.140 7.390 1.00 93.69 93 GLY A O 1
ATOM 768 N N . PHE A 1 94 ? -1.591 4.090 6.909 1.00 95.19 94 PHE A N 1
ATOM 769 C CA . PHE A 1 94 ? -2.881 4.591 6.425 1.00 95.19 94 PHE A CA 1
ATOM 770 C C . PHE A 1 94 ? -3.671 5.328 7.505 1.00 95.19 94 PHE A C 1
ATOM 772 O O . PHE A 1 94 ? -4.210 6.405 7.234 1.00 95.19 94 PHE A O 1
ATOM 779 N N . LEU A 1 95 ? -3.730 4.781 8.719 1.00 97.75 95 LEU A N 1
ATOM 780 C CA . LEU A 1 95 ? -4.430 5.416 9.833 1.00 97.75 95 LEU A CA 1
ATOM 781 C C . LEU A 1 95 ? -3.784 6.751 10.212 1.00 97.75 95 LEU A C 1
ATOM 783 O O . LEU A 1 95 ? -4.494 7.739 10.400 1.00 97.75 95 LEU A O 1
ATOM 787 N N . THR A 1 96 ? -2.454 6.813 10.224 1.00 96.19 96 THR A N 1
ATOM 788 C CA . THR A 1 96 ? -1.693 8.032 10.507 1.00 96.19 96 THR A CA 1
ATOM 789 C C . THR A 1 96 ? -2.068 9.146 9.547 1.00 96.19 96 THR A C 1
ATOM 791 O O . THR A 1 96 ? -2.385 10.248 9.995 1.00 96.19 96 THR A O 1
ATOM 794 N N . VAL A 1 97 ? -2.122 8.882 8.236 1.00 95.25 97 VAL A N 1
ATOM 795 C CA . VAL A 1 97 ? -2.495 9.945 7.296 1.00 95.25 97 VAL A CA 1
ATOM 796 C C . VAL A 1 97 ? -3.971 10.337 7.439 1.00 95.25 97 VAL A C 1
ATOM 798 O O . VAL A 1 97 ? -4.305 11.518 7.366 1.00 95.25 97 VAL A O 1
ATOM 801 N N . LEU A 1 98 ? -4.875 9.391 7.701 1.00 97.19 98 LEU A N 1
ATOM 802 C CA . LEU A 1 98 ? -6.286 9.721 7.938 1.00 97.19 98 LEU A CA 1
ATOM 803 C C . LEU A 1 98 ? -6.486 10.606 9.175 1.00 97.19 98 LEU A C 1
ATOM 805 O O . LEU A 1 98 ? -7.278 11.547 9.133 1.00 97.19 98 LEU A O 1
ATOM 809 N N . VAL A 1 99 ? -5.760 10.327 10.256 1.00 97.19 99 VAL A N 1
ATOM 810 C CA . VAL A 1 99 ? -5.871 11.076 11.511 1.00 97.19 99 VAL A CA 1
ATOM 811 C C . VAL A 1 99 ? -5.151 12.417 11.420 1.00 97.19 99 VAL A C 1
ATOM 813 O O . VAL A 1 99 ? -5.741 13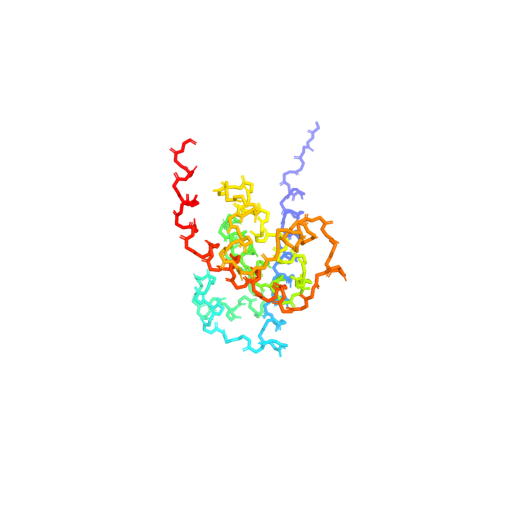.451 11.722 1.00 97.19 99 VAL A O 1
ATOM 816 N N . GLN A 1 100 ? -3.884 12.418 11.004 1.00 95.00 100 GLN A N 1
ATOM 817 C CA . GLN A 1 100 ? -3.027 13.602 11.082 1.00 95.00 100 GLN A CA 1
ATOM 818 C C . GLN A 1 100 ? -3.225 14.561 9.910 1.00 95.00 100 GLN A C 1
ATOM 820 O O . GLN A 1 100 ? -3.252 15.770 10.118 1.00 95.00 100 GLN A O 1
ATOM 825 N N . PHE A 1 101 ? -3.366 14.044 8.687 1.00 93.56 101 PHE A N 1
ATOM 826 C CA . PHE A 1 101 ? -3.510 14.888 7.499 1.00 93.56 101 PHE A CA 1
ATOM 827 C C . PHE A 1 101 ? -4.978 15.211 7.213 1.00 93.56 101 PHE A C 1
ATOM 829 O O . PHE A 1 101 ? -5.323 16.366 6.984 1.00 93.56 101 PHE A O 1
ATOM 836 N N . HIS A 1 102 ? -5.857 14.204 7.257 1.00 94.69 102 HIS A N 1
ATOM 837 C CA . HIS A 1 102 ? -7.283 14.386 6.945 1.00 94.69 102 HIS A CA 1
ATOM 838 C C . HIS A 1 102 ? -8.142 14.766 8.159 1.00 94.69 102 HIS A C 1
ATOM 840 O O . HIS A 1 102 ? -9.328 15.056 8.004 1.00 94.69 102 HIS A O 1
ATOM 846 N N . GLY A 1 103 ? -7.575 14.771 9.370 1.00 96.12 103 GLY A N 1
ATOM 847 C CA . GLY A 1 103 ? -8.278 15.182 10.589 1.00 96.12 103 GLY A CA 1
ATOM 848 C C . GLY A 1 103 ? -9.413 14.245 11.016 1.00 96.12 103 GLY A C 1
ATOM 849 O O . GLY A 1 103 ? -10.280 14.641 11.800 1.00 96.12 103 GLY A O 1
ATOM 850 N N . ILE A 1 104 ? -9.454 13.009 10.509 1.00 97.56 104 ILE A N 1
ATOM 851 C CA . ILE A 1 104 ? -10.479 12.034 10.890 1.00 97.56 104 ILE A CA 1
ATOM 852 C C . ILE A 1 104 ? -10.118 11.464 12.257 1.00 97.56 104 ILE A C 1
ATOM 854 O O . ILE A 1 104 ? -9.092 10.813 12.420 1.00 97.56 104 ILE A O 1
ATOM 858 N N . SER A 1 105 ? -10.980 11.655 13.251 1.00 98.12 105 SER A N 1
ATOM 859 C CA . SER A 1 105 ? -10.719 11.115 14.585 1.00 98.12 105 SER A CA 1
ATOM 860 C C . SER A 1 105 ? -10.733 9.581 14.612 1.00 98.12 105 SER A C 1
ATOM 862 O O . SER A 1 105 ? -11.507 8.931 13.901 1.00 98.12 105 SER A O 1
ATOM 864 N N . THR A 1 106 ? -9.946 8.995 15.518 1.00 98.31 106 THR A N 1
ATOM 865 C CA . THR A 1 106 ? -9.950 7.548 15.813 1.00 98.31 106 THR A CA 1
ATOM 866 C C . THR A 1 106 ? -11.349 7.047 16.177 1.00 98.31 106 THR A C 1
ATOM 868 O O . THR A 1 106 ? -11.770 5.981 15.739 1.00 98.31 106 THR A O 1
ATOM 871 N N . THR A 1 107 ? -12.134 7.870 16.881 1.00 98.62 107 THR A N 1
ATOM 872 C CA . THR A 1 107 ? -13.553 7.607 17.171 1.00 98.62 107 THR A CA 1
ATOM 873 C C . THR A 1 107 ? -14.402 7.468 15.908 1.00 98.62 107 THR A C 1
ATOM 875 O O . THR A 1 107 ? -15.252 6.581 15.841 1.00 98.62 107 THR A O 1
ATOM 878 N N . SER A 1 108 ? -14.216 8.335 14.910 1.00 98.56 108 SER A N 1
ATOM 879 C CA . SER A 1 108 ? -14.946 8.230 13.642 1.00 98.56 108 SER A CA 1
ATOM 880 C C . SER A 1 108 ? -14.552 6.965 12.886 1.00 98.56 108 SER A C 1
ATOM 882 O O . SER A 1 108 ? -15.434 6.255 12.410 1.00 98.56 108 SER A O 1
ATOM 884 N N . ILE A 1 109 ? -13.255 6.642 12.843 1.00 98.62 109 ILE A N 1
ATOM 885 C CA . ILE A 1 109 ? -12.755 5.406 12.225 1.00 98.62 109 ILE A CA 1
ATOM 886 C C . ILE A 1 109 ? -13.392 4.185 12.895 1.00 98.62 109 ILE A C 1
ATOM 888 O O . ILE A 1 109 ? -13.968 3.363 12.191 1.00 98.62 109 ILE A O 1
ATOM 892 N N . ALA A 1 110 ? -13.390 4.118 14.231 1.00 98.75 110 ALA A N 1
ATOM 893 C CA . ALA A 1 110 ? -13.982 3.015 14.992 1.00 98.75 110 ALA A CA 1
ATOM 894 C C . ALA A 1 110 ? -15.484 2.835 14.712 1.00 98.75 110 ALA A C 1
ATOM 896 O O . ALA A 1 110 ? -15.968 1.722 14.510 1.00 98.75 110 ALA A O 1
ATOM 897 N N . LYS A 1 111 ? -16.235 3.943 14.639 1.00 98.69 111 LYS A N 1
ATOM 898 C CA . LYS A 1 111 ? -17.671 3.912 14.314 1.00 98.69 111 LYS A CA 1
ATOM 899 C C . LYS A 1 111 ? -17.937 3.422 12.893 1.00 98.69 111 LYS A C 1
ATOM 901 O O . LYS A 1 111 ? -18.892 2.680 12.689 1.00 98.69 111 LYS A O 1
ATOM 906 N N . ILE A 1 112 ? -17.128 3.850 11.923 1.00 98.38 112 ILE A N 1
ATOM 907 C CA . ILE A 1 112 ? -17.287 3.460 10.515 1.00 98.38 112 ILE A CA 1
ATOM 908 C C . ILE A 1 112 ? -16.895 1.991 10.315 1.00 98.38 112 ILE A C 1
ATOM 910 O O . ILE A 1 112 ? -17.581 1.279 9.585 1.00 98.38 112 ILE A O 1
ATOM 914 N N . SER A 1 113 ? -15.827 1.534 10.973 1.00 98.12 113 SER A N 1
ATOM 915 C CA . SER A 1 113 ? -15.359 0.147 10.892 1.00 98.12 113 SER A CA 1
ATOM 916 C C . SER A 1 113 ? -16.201 -0.828 11.719 1.00 98.12 113 SER A C 1
ATOM 918 O O . SER A 1 113 ? -16.159 -2.033 11.471 1.00 98.12 113 SER A O 1
ATOM 920 N N . GLY A 1 114 ? -16.980 -0.330 12.685 1.00 98.38 114 GLY A N 1
ATOM 921 C CA . GLY A 1 114 ? -17.789 -1.159 13.577 1.00 98.38 114 GLY A CA 1
ATOM 922 C C . GLY A 1 114 ? -16.949 -1.952 14.582 1.00 98.38 114 GLY A C 1
ATOM 923 O O . GLY A 1 114 ? -17.329 -3.065 14.946 1.00 98.38 114 GLY A O 1
ATOM 924 N N . VAL A 1 115 ? -15.807 -1.399 14.999 1.00 98.69 115 VAL A N 1
ATOM 925 C CA . VAL A 1 115 ? -14.892 -1.981 16.000 1.00 98.69 115 VAL A CA 1
ATOM 926 C C . VAL A 1 115 ? -14.815 -1.088 17.240 1.00 98.69 115 VAL A C 1
ATOM 928 O O . VAL A 1 115 ? -15.407 -0.004 17.274 1.00 98.69 115 VAL A O 1
ATOM 931 N N . SER A 1 116 ? -14.109 -1.527 18.284 1.00 98.56 116 SER A N 1
ATOM 932 C CA . SER A 1 116 ? -13.934 -0.690 19.470 1.00 98.56 116 SER A CA 1
ATOM 933 C C . SER A 1 116 ? -12.970 0.471 19.196 1.00 98.56 116 SER A C 1
ATOM 935 O O . SER A 1 116 ? -12.079 0.379 18.354 1.00 98.56 116 SER A O 1
ATOM 937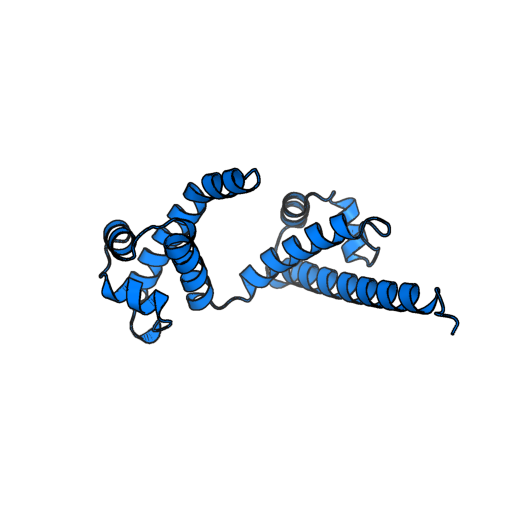 N N . LEU A 1 117 ? -13.128 1.580 19.925 1.00 98.56 117 LEU A N 1
ATOM 938 C CA . LEU A 1 117 ? -12.156 2.679 19.872 1.00 98.56 117 LEU A CA 1
ATOM 939 C C . LEU A 1 117 ? -10.749 2.190 20.249 1.00 98.56 117 LEU A C 1
ATOM 941 O O . LEU A 1 117 ? -9.786 2.543 19.574 1.00 98.56 117 LEU A O 1
ATOM 945 N N . GLN A 1 118 ? -10.664 1.327 21.264 1.00 98.56 118 GLN A N 1
ATOM 946 C CA . GLN A 1 118 ? -9.403 0.775 21.747 1.00 98.56 118 GLN A CA 1
ATOM 947 C C . GLN A 1 118 ? -8.664 -0.015 20.662 1.00 98.56 118 GLN A C 1
ATOM 949 O O . GLN A 1 118 ? -7.447 0.075 20.592 1.00 98.56 118 GLN A O 1
ATOM 954 N N . ASP A 1 119 ? -9.370 -0.744 19.791 1.00 98.62 119 ASP A N 1
ATOM 955 C CA . ASP A 1 119 ? -8.728 -1.468 18.684 1.00 98.62 119 ASP A CA 1
ATOM 956 C C . ASP A 1 119 ? -8.026 -0.503 17.718 1.00 98.62 119 ASP A C 1
ATOM 958 O O . ASP A 1 119 ? -6.898 -0.745 17.298 1.00 98.62 119 ASP A O 1
ATOM 962 N N . VAL A 1 120 ? -8.672 0.624 17.395 1.00 98.56 120 VAL A N 1
ATOM 963 C CA . VAL A 1 120 ? -8.091 1.651 16.515 1.00 98.56 120 VAL A CA 1
ATOM 964 C C . VAL A 1 120 ? -6.903 2.340 17.186 1.00 98.56 120 VAL A C 1
ATOM 966 O O . VAL A 1 120 ? -5.884 2.568 16.539 1.00 98.56 120 VAL A O 1
ATOM 969 N N . GLU A 1 121 ? -7.019 2.663 18.475 1.00 98.31 121 GLU A N 1
ATOM 970 C CA . GLU A 1 121 ? -5.929 3.263 19.254 1.00 98.31 121 GLU A CA 1
ATOM 971 C C . GLU A 1 121 ? -4.741 2.304 19.389 1.00 98.31 121 GLU A C 1
ATOM 973 O O . GLU A 1 121 ? -3.605 2.710 19.175 1.00 98.31 121 GLU A O 1
ATOM 978 N N . ASN A 1 122 ? -4.990 1.014 19.619 1.00 98.44 122 ASN A N 1
ATOM 979 C CA . ASN A 1 122 ? -3.944 -0.004 19.666 1.00 98.44 122 ASN A CA 1
ATOM 980 C C . ASN A 1 122 ? -3.206 -0.132 18.326 1.00 98.44 122 ASN A C 1
ATOM 982 O O . ASN A 1 122 ? -1.981 -0.211 18.327 1.00 98.44 122 ASN A O 1
ATOM 986 N N . CYS A 1 123 ? -3.910 -0.092 17.186 1.00 97.69 123 CYS A N 1
ATOM 987 C CA . CYS A 1 123 ? -3.257 -0.039 15.872 1.00 97.69 123 CYS A CA 1
ATOM 988 C C . CYS A 1 123 ? -2.386 1.220 15.703 1.00 97.69 123 CYS A C 1
ATOM 990 O O . CYS A 1 123 ? -1.290 1.132 15.165 1.00 97.69 123 CYS A O 1
ATOM 992 N N . MET A 1 124 ? -2.844 2.384 16.176 1.00 96.88 124 MET A N 1
ATOM 993 C CA . MET A 1 124 ? -2.088 3.647 16.103 1.00 96.88 124 MET A CA 1
ATOM 994 C C . MET A 1 124 ? -0.877 3.700 17.047 1.00 96.88 124 MET A C 1
ATOM 996 O O . MET A 1 124 ? 0.039 4.483 16.826 1.00 96.88 124 MET A O 1
ATOM 1000 N N . GLU A 1 125 ? -0.885 2.905 18.115 1.00 96.56 125 GLU A N 1
ATOM 1001 C CA . GLU A 1 125 ? 0.188 2.829 19.114 1.00 96.56 125 GLU A CA 1
ATOM 1002 C C . GLU A 1 125 ? 1.131 1.637 18.889 1.00 96.56 125 GLU A C 1
ATOM 1004 O O . GLU A 1 125 ? 1.900 1.284 19.786 1.00 96.56 125 GLU A O 1
ATOM 1009 N N . HIS A 1 126 ? 1.067 1.002 17.716 1.00 95.25 126 HIS A N 1
ATOM 1010 C CA . HIS A 1 126 ? 1.877 -0.165 17.366 1.00 95.25 126 HIS A CA 1
ATOM 1011 C C . HIS A 1 126 ? 1.655 -1.389 18.288 1.00 95.25 126 HIS A C 1
ATOM 1013 O O . HIS A 1 126 ? 2.537 -2.224 18.481 1.00 95.25 126 HIS A O 1
ATOM 1019 N N . LYS A 1 127 ? 0.458 -1.522 18.874 1.00 97.00 127 LYS A N 1
ATOM 1020 C CA . LYS A 1 127 ? 0.039 -2.619 19.774 1.00 97.00 127 LYS A CA 1
ATOM 1021 C C . LYS A 1 127 ? -0.836 -3.637 19.045 1.00 97.00 127 LYS A C 1
ATOM 1023 O O . LYS A 1 127 ? -1.941 -3.975 19.474 1.00 97.00 127 LYS A O 1
ATOM 1028 N N . PHE A 1 128 ? -0.370 -4.089 17.890 1.00 95.44 128 PHE A N 1
ATOM 1029 C CA . PHE A 1 128 ? -1.143 -4.950 16.997 1.00 95.44 128 PHE A CA 1
ATOM 1030 C C . PHE A 1 128 ? -1.394 -6.358 17.544 1.00 95.44 128 PHE A C 1
ATOM 1032 O O . PHE A 1 128 ? -2.345 -7.016 17.129 1.00 95.44 128 PHE A O 1
ATOM 1039 N N . ASP A 1 129 ? -0.585 -6.809 18.497 1.00 96.69 129 ASP A N 1
ATOM 1040 C CA . ASP A 1 129 ? -0.772 -8.051 19.251 1.00 96.69 129 ASP A CA 1
ATOM 1041 C C . ASP A 1 129 ? -2.025 -8.028 20.145 1.00 96.69 129 ASP A C 1
ATOM 1043 O O . ASP A 1 129 ? -2.536 -9.078 20.534 1.00 96.69 129 ASP A O 1
ATOM 1047 N N . GLN A 1 130 ? -2.548 -6.836 20.441 1.00 97.69 130 GLN A N 1
ATOM 1048 C CA . GLN A 1 130 ? -3.739 -6.623 21.267 1.00 97.69 130 GLN A CA 1
ATOM 1049 C C . GLN A 1 130 ? -5.019 -6.447 20.441 1.00 97.69 130 GLN A C 1
ATOM 1051 O O . GLN A 1 130 ? -6.079 -6.189 21.010 1.00 97.69 130 GLN A O 1
ATOM 1056 N N . VAL A 1 131 ? -4.935 -6.566 19.113 1.00 98.12 131 VAL A N 1
ATOM 1057 C CA . VAL A 1 131 ? -6.061 -6.367 18.195 1.00 98.12 131 VAL A CA 1
ATOM 1058 C C . VAL A 1 131 ? -6.331 -7.666 17.452 1.00 98.12 131 VAL A C 1
ATOM 1060 O O . VAL A 1 131 ? -5.441 -8.238 16.830 1.00 98.12 131 VAL A O 1
ATOM 1063 N N . SER A 1 132 ? -7.576 -8.140 17.500 1.00 98.06 132 SER A N 1
ATOM 1064 C CA . SER A 1 132 ? -7.966 -9.353 16.772 1.00 98.06 132 SER A CA 1
ATOM 1065 C C . SER A 1 132 ? -7.874 -9.172 15.252 1.00 98.06 132 SER A C 1
ATOM 1067 O O . SER A 1 132 ? -8.125 -8.078 14.744 1.00 98.06 132 SER A O 1
ATOM 1069 N N . ASP A 1 133 ? -7.625 -10.254 14.513 1.00 97.44 133 ASP A N 1
ATOM 1070 C CA . ASP A 1 133 ? -7.554 -10.216 13.044 1.00 97.44 133 ASP A CA 1
ATOM 1071 C C . ASP A 1 133 ? -8.855 -9.712 12.388 1.00 97.44 133 ASP A C 1
ATOM 1073 O O . ASP A 1 133 ? -8.805 -8.982 11.399 1.00 97.44 133 ASP A O 1
ATOM 1077 N N . ASP A 1 134 ? -10.028 -10.031 12.955 1.00 98.31 134 ASP A N 1
ATOM 1078 C CA . ASP A 1 134 ? -11.325 -9.507 12.486 1.00 98.31 134 ASP A CA 1
ATOM 1079 C C . ASP A 1 134 ? -11.407 -7.979 12.637 1.00 98.31 134 ASP A C 1
ATOM 1081 O O . ASP A 1 134 ? -11.840 -7.277 11.718 1.00 98.31 134 ASP A O 1
ATOM 1085 N N . ALA A 1 135 ? -10.940 -7.447 13.771 1.00 98.44 135 ALA A N 1
ATOM 1086 C CA . ALA A 1 135 ? -10.874 -6.008 13.987 1.00 98.44 135 ALA A CA 1
ATOM 1087 C C . ALA A 1 135 ? -9.856 -5.354 13.041 1.00 98.44 135 ALA A C 1
ATOM 1089 O O . ALA A 1 135 ? -10.208 -4.384 12.367 1.00 98.44 135 ALA A O 1
ATOM 1090 N N . LYS A 1 136 ? -8.646 -5.918 12.901 1.00 98.38 136 LYS A N 1
ATOM 1091 C CA . LYS A 1 136 ? -7.629 -5.433 11.949 1.00 98.38 136 LYS A CA 1
ATOM 1092 C C . LYS A 1 136 ? -8.170 -5.387 10.524 1.00 98.38 136 LYS A C 1
ATOM 1094 O O . LYS A 1 136 ? -8.031 -4.369 9.854 1.00 98.38 136 LYS A O 1
ATOM 1099 N N . TYR A 1 137 ? -8.857 -6.439 10.080 1.00 98.19 137 TYR A N 1
ATOM 1100 C CA . TYR A 1 137 ? -9.477 -6.496 8.757 1.00 98.19 137 TYR A CA 1
ATOM 1101 C C . TYR A 1 137 ? -10.513 -5.378 8.555 1.00 98.19 137 TYR A C 1
ATOM 1103 O O . TYR A 1 137 ? -10.462 -4.649 7.562 1.00 98.19 137 TYR A O 1
ATOM 1111 N N . LYS A 1 138 ? -11.429 -5.182 9.511 1.00 98.69 138 LYS A N 1
ATOM 1112 C CA . LYS A 1 138 ? -12.444 -4.112 9.447 1.00 98.69 138 LYS A CA 1
ATOM 1113 C C . LYS A 1 138 ? -11.822 -2.716 9.437 1.00 98.69 138 LYS A C 1
ATOM 1115 O O . LYS A 1 138 ? -12.282 -1.840 8.695 1.00 98.69 138 LYS A O 1
ATOM 1120 N N . ILE A 1 139 ? -10.777 -2.508 10.238 1.00 98.62 139 ILE A N 1
ATOM 1121 C CA . ILE A 1 139 ? -10.021 -1.253 10.280 1.00 98.62 139 ILE A CA 1
ATOM 1122 C C . ILE A 1 139 ? -9.307 -1.035 8.944 1.00 98.62 139 ILE A C 1
ATOM 1124 O O . ILE A 1 139 ? -9.457 0.037 8.369 1.00 98.62 139 ILE A O 1
ATOM 1128 N N . ALA A 1 140 ? -8.622 -2.044 8.401 1.00 98.06 140 ALA A N 1
ATOM 1129 C CA . ALA A 1 140 ? -7.912 -1.959 7.126 1.00 98.06 140 ALA A CA 1
ATOM 1130 C C . ALA A 1 140 ? -8.844 -1.619 5.959 1.00 98.06 140 ALA A C 1
ATOM 1132 O O . ALA A 1 140 ? -8.580 -0.668 5.227 1.00 98.06 140 ALA A O 1
ATOM 1133 N N . ILE A 1 141 ? -9.985 -2.306 5.825 1.00 98.06 141 ILE A N 1
ATOM 1134 C CA . ILE A 1 141 ? -10.984 -1.992 4.788 1.00 98.06 141 ILE A CA 1
ATOM 1135 C C . ILE A 1 141 ? -11.489 -0.551 4.925 1.00 98.06 141 ILE A C 1
ATOM 1137 O O . ILE A 1 141 ? -11.629 0.165 3.929 1.00 98.06 141 ILE A O 1
ATOM 1141 N N . THR A 1 142 ? -11.736 -0.104 6.157 1.00 98.44 142 THR A N 1
ATOM 1142 C CA . THR A 1 142 ? -12.171 1.269 6.434 1.00 98.44 142 THR A CA 1
ATOM 1143 C C . THR A 1 142 ? -11.088 2.280 6.069 1.00 98.44 142 THR A C 1
ATOM 1145 O O . THR A 1 142 ? -11.370 3.250 5.363 1.00 98.44 142 THR A O 1
ATOM 1148 N N . ALA A 1 143 ? -9.847 2.034 6.488 1.00 97.69 143 ALA A N 1
ATOM 1149 C CA . ALA A 1 143 ? -8.706 2.898 6.233 1.00 97.69 143 ALA A CA 1
ATOM 1150 C C . ALA A 1 143 ? -8.411 3.003 4.731 1.00 97.69 143 ALA A C 1
ATOM 1152 O O . ALA A 1 143 ? -8.338 4.108 4.200 1.00 97.69 143 ALA A O 1
ATOM 1153 N N . MET A 1 144 ? -8.352 1.875 4.018 1.00 95.69 144 MET A N 1
ATOM 1154 C CA . MET A 1 144 ? -8.150 1.834 2.566 1.00 95.69 144 MET A CA 1
ATOM 1155 C C . MET A 1 144 ? -9.244 2.599 1.817 1.00 95.69 144 MET A C 1
ATOM 1157 O O . MET A 1 144 ? -8.945 3.397 0.928 1.00 95.69 144 MET A O 1
ATOM 1161 N N . ARG A 1 145 ? -10.517 2.401 2.188 1.00 96.50 145 ARG A N 1
ATOM 1162 C CA . ARG A 1 145 ? -11.646 3.092 1.550 1.00 96.50 145 ARG A CA 1
ATOM 1163 C C . ARG A 1 145 ? -11.585 4.600 1.775 1.00 96.50 145 ARG A C 1
ATOM 1165 O O . ARG A 1 145 ? -11.752 5.357 0.823 1.00 96.50 145 ARG A O 1
ATOM 1172 N N . LEU A 1 146 ? -11.351 5.041 3.011 1.00 96.50 146 LEU A N 1
ATOM 1173 C CA . LEU A 1 146 ? -11.236 6.466 3.325 1.00 96.50 146 LEU A CA 1
ATOM 1174 C C . LEU A 1 146 ? -10.020 7.086 2.632 1.00 96.50 146 LEU A C 1
ATOM 1176 O O . LEU A 1 146 ? -10.140 8.157 2.044 1.00 96.50 146 LEU A O 1
ATOM 1180 N N . ARG A 1 147 ? -8.878 6.388 2.626 1.00 93.31 147 ARG A N 1
ATOM 1181 C CA . ARG A 1 147 ? -7.650 6.825 1.955 1.00 93.31 147 ARG A CA 1
ATOM 1182 C C . ARG A 1 147 ? -7.868 7.022 0.461 1.00 93.31 147 ARG A C 1
ATOM 1184 O O . ARG A 1 147 ? -7.423 8.023 -0.087 1.00 93.31 147 ARG A O 1
ATOM 1191 N N . PHE A 1 148 ? -8.561 6.084 -0.181 1.00 93.25 148 PHE A N 1
ATOM 1192 C CA . PHE A 1 148 ? -8.906 6.174 -1.594 1.00 93.25 148 PHE A CA 1
ATOM 1193 C C . PHE A 1 148 ? -9.805 7.382 -1.887 1.00 93.25 148 PHE A C 1
ATOM 1195 O O . PHE A 1 148 ? -9.499 8.156 -2.788 1.00 93.25 148 PHE A O 1
ATOM 1202 N N . LEU A 1 149 ? -10.874 7.573 -1.107 1.00 93.62 149 LEU A N 1
ATOM 1203 C CA . LEU A 1 149 ? -11.841 8.656 -1.323 1.00 93.62 149 LEU A CA 1
ATOM 1204 C C . LEU A 1 149 ? -11.250 10.046 -1.058 1.00 93.62 149 LEU A C 1
ATOM 1206 O O . LEU A 1 149 ? -11.542 10.988 -1.784 1.00 93.62 149 LEU A O 1
ATOM 1210 N N . LEU A 1 150 ? -10.420 10.182 -0.026 1.00 93.31 150 LEU A N 1
ATOM 1211 C CA . LEU A 1 150 ? -9.867 11.474 0.387 1.00 93.31 150 LEU A CA 1
ATOM 1212 C C . LEU A 1 150 ? -8.589 11.854 -0.361 1.00 93.31 150 LEU A C 1
ATOM 1214 O O . LEU A 1 150 ? -8.098 12.971 -0.206 1.00 93.31 150 LEU A O 1
ATOM 1218 N N . LYS A 1 151 ? -8.063 10.964 -1.209 1.00 88.88 151 LYS A N 1
ATOM 1219 C CA . LYS A 1 151 ? -6.883 11.246 -2.030 1.00 88.88 151 LYS A CA 1
ATOM 1220 C C . LYS A 1 151 ? -7.078 12.460 -2.946 1.00 88.88 151 LYS A C 1
ATOM 1222 O O . LYS A 1 151 ? -6.128 13.196 -3.186 1.00 88.88 151 LYS A O 1
ATOM 1227 N N . GLU A 1 152 ? -8.303 12.717 -3.405 1.00 85.44 152 GLU A N 1
ATOM 1228 C CA . GLU A 1 152 ? -8.635 13.898 -4.220 1.00 85.44 152 GLU A CA 1
ATOM 1229 C C . GLU A 1 152 ? -8.389 15.226 -3.479 1.00 85.44 152 GLU A C 1
ATOM 1231 O O . GLU A 1 152 ? -8.057 16.244 -4.091 1.00 85.44 152 GLU A O 1
ATOM 1236 N N . CYS A 1 153 ? -8.497 15.222 -2.148 1.00 86.81 153 CYS A N 1
ATOM 1237 C CA . CYS A 1 153 ? -8.245 16.397 -1.319 1.00 86.81 153 CYS A CA 1
ATOM 1238 C C . CYS A 1 153 ? -6.746 16.709 -1.172 1.00 86.81 153 CYS A C 1
ATOM 1240 O O . CYS A 1 153 ? -6.391 17.825 -0.810 1.00 86.81 153 CYS A O 1
ATOM 1242 N N . GLU A 1 154 ? -5.857 15.758 -1.471 1.00 82.56 154 GLU A N 1
ATOM 1243 C CA . GLU A 1 154 ? -4.403 15.919 -1.304 1.00 82.56 154 GLU A CA 1
ATOM 1244 C C . GLU A 1 154 ? -3.800 16.787 -2.409 1.00 82.56 154 GLU A C 1
ATOM 1246 O O . GLU A 1 154 ? -2.919 17.602 -2.157 1.00 82.56 154 GLU A O 1
ATOM 1251 N N . THR A 1 155 ? -4.345 16.687 -3.622 1.00 67.19 155 THR A N 1
ATOM 1252 C CA . THR A 1 155 ? -3.918 17.482 -4.783 1.00 67.19 155 THR A CA 1
ATOM 1253 C C . THR A 1 155 ? -4.311 18.961 -4.712 1.00 67.19 155 THR A C 1
ATOM 1255 O O . THR A 1 155 ? -3.778 19.777 -5.456 1.00 67.19 155 THR A O 1
ATOM 1258 N N . GLN A 1 156 ? -5.237 19.336 -3.824 1.00 54.72 156 GLN A N 1
ATOM 1259 C CA . GLN A 1 156 ? -5.692 20.726 -3.669 1.00 54.72 156 GLN A CA 1
ATOM 1260 C C . GLN A 1 156 ? -4.714 21.587 -2.844 1.00 54.72 156 GLN A C 1
ATOM 1262 O O . GLN A 1 156 ? -4.816 22.810 -2.876 1.00 54.72 156 GLN A O 1
ATOM 1267 N N . ASN A 1 157 ? -3.746 20.974 -2.150 1.00 48.00 157 ASN A N 1
ATOM 1268 C CA . ASN A 1 157 ? -2.812 21.669 -1.257 1.00 48.00 157 ASN A CA 1
ATOM 1269 C C . ASN A 1 157 ? -1.457 22.026 -1.899 1.00 48.00 157 ASN A C 1
ATOM 1271 O O . ASN A 1 157 ? -0.621 22.623 -1.233 1.00 48.00 157 ASN A O 1
ATOM 1275 N N . GLU A 1 158 ? -1.225 21.711 -3.179 1.00 45.19 158 GLU A N 1
ATOM 1276 C CA . GLU A 1 158 ? 0.011 22.106 -3.888 1.00 45.19 158 GLU A CA 1
ATOM 1277 C C . GLU A 1 158 ? -0.022 23.556 -4.423 1.00 45.19 158 GLU A C 1
ATOM 1279 O O . GLU A 1 158 ? 0.962 24.025 -4.990 1.00 45.19 158 GLU A O 1
ATOM 1284 N N . ASN A 1 159 ? -1.132 24.284 -4.235 1.00 36.22 159 ASN A N 1
ATOM 1285 C CA . ASN A 1 159 ? -1.333 25.652 -4.740 1.00 36.22 159 ASN A CA 1
ATOM 1286 C C . ASN A 1 159 ? -1.467 26.730 -3.640 1.00 36.22 159 ASN A C 1
ATOM 1288 O O . ASN A 1 159 ? -2.010 27.802 -3.919 1.00 36.22 159 ASN A O 1
ATOM 1292 N N . VAL A 1 160 ? -1.005 26.470 -2.410 1.00 38.09 160 VAL A N 1
ATOM 1293 C CA . VAL A 1 160 ? -0.964 27.461 -1.310 1.00 38.09 160 VAL A CA 1
ATOM 1294 C C . VAL A 1 160 ? 0.470 27.737 -0.886 1.00 38.09 160 VAL A C 1
ATOM 1296 O O . VAL A 1 160 ? 1.213 26.757 -0.668 1.00 38.09 160 VAL A O 1
#

Sequence (160 aa):
MFKIKGESNMAEHMIMISSDEEDVTKLKKLINDYDFKIDTISNYLGLSIEQLKKFLDGESLFPNDKRKFFQISDKINLLYYSTEMEKDIELEGFLTVLVQFHGISTTSIAKISGVSLQDVENCMEHKFDQVSDDAKYKIAITAMRLRFLLKECETQNENV

Secondary structure (DSSP, 8-state):
----TTHHHHHHHHHHHHHHHHHHHHHHHHHHTS---HHHHHHHHT--HHHHHHHHTTPPSSTT-HHHHHHHHHHHHHHHHHHHS-HHHHHHHHHHIIIIIS---HHHHHHHHTS-HHHHHHHHTT-GGGS-HHHHHHHHHHHHHHHHHHGGGTGGGGG-

pLDDT: mean 88.19, std 16.38, range [35.44, 98.75]

Radius of gyration: 20.71 Å; chains: 1; bounding box: 60×41×47 Å